Protein AF-A0A7S2SBY2-F1 (afdb_monomer_lite)

Radius of gyration: 30.49 Å; chains: 1; bounding box: 82×27×78 Å

InterPro domains:
  IPR004792 3-Dehydro-bile acid delta(4,6)-reductase-like [PTHR42887] (22-138)
  IPR036188 FAD/NAD(P)-binding domain superfamily [G3DSA:3.50.50.60] (35-141)
  IPR036188 FAD/NAD(P)-binding domain superfamily [SSF51905] (76-134)
  IPR057661 RsdA/BaiN/AoA(So)-like, Rossmann fold-like domain [PF03486] (48-131)

Organism: NCBI:txid49252

Structure (mmCIF, N/CA/C/O backbone):
data_AF-A0A7S2SBY2-F1
#
_entry.id   AF-A0A7S2SBY2-F1
#
loop_
_atom_site.group_PDB
_atom_site.id
_atom_site.type_symbol
_atom_site.label_atom_id
_atom_site.label_alt_id
_atom_site.label_comp_id
_atom_site.label_asym_id
_atom_site.label_entity_id
_atom_site.label_seq_id
_atom_site.pdbx_PDB_ins_code
_atom_site.Cartn_x
_atom_site.Cartn_y
_atom_site.Cartn_z
_atom_site.occupancy
_atom_site.B_iso_or_equiv
_atom_site.auth_seq_id
_atom_site.auth_comp_id
_atom_site.auth_asym_id
_atom_site.auth_atom_id
_atom_site.pdbx_PDB_model_num
ATOM 1 N N . THR A 1 1 ? 46.780 -0.719 -35.451 1.00 44.06 1 THR A N 1
ATOM 2 C CA . THR A 1 1 ? 46.093 0.197 -34.514 1.00 44.06 1 THR A CA 1
ATOM 3 C C . THR A 1 1 ? 44.929 -0.545 -33.887 1.00 44.06 1 THR A C 1
ATOM 5 O O . THR A 1 1 ? 44.020 -0.941 -34.603 1.00 44.06 1 THR A O 1
ATOM 8 N N . MET A 1 2 ? 44.976 -0.846 -32.584 1.00 45.16 2 MET A N 1
ATOM 9 C CA . MET A 1 2 ? 43.838 -1.502 -31.929 1.00 45.16 2 MET A CA 1
ATOM 10 C C . MET A 1 2 ? 42.684 -0.505 -31.819 1.00 45.16 2 MET A C 1
ATOM 12 O O . MET A 1 2 ? 42.814 0.530 -31.169 1.00 45.16 2 MET A O 1
ATOM 16 N N . SER A 1 3 ? 41.587 -0.797 -32.519 1.00 58.06 3 SER A N 1
ATOM 17 C CA . SER A 1 3 ? 40.333 -0.052 -32.414 1.00 58.06 3 SER A CA 1
ATOM 18 C C . SER A 1 3 ? 39.874 -0.063 -30.955 1.00 58.06 3 SER A C 1
ATOM 20 O O . SER A 1 3 ? 39.877 -1.115 -30.315 1.00 58.06 3 SER A O 1
ATOM 22 N N . SER A 1 4 ? 39.531 1.106 -30.412 1.00 56.66 4 SER A N 1
ATOM 23 C CA . SER A 1 4 ? 39.024 1.242 -29.045 1.00 56.66 4 SER A CA 1
ATOM 24 C C . SER A 1 4 ? 37.856 0.272 -28.810 1.00 56.66 4 SER A C 1
ATOM 26 O O . SER A 1 4 ? 37.020 0.112 -29.705 1.00 56.66 4 SER A O 1
ATOM 28 N N . PRO A 1 5 ? 37.755 -0.374 -27.634 1.00 65.81 5 PRO A N 1
ATOM 29 C CA . PRO A 1 5 ? 36.719 -1.371 -27.392 1.00 65.81 5 PRO A CA 1
ATOM 30 C C . PRO A 1 5 ? 35.332 -0.749 -27.575 1.00 65.81 5 PRO A C 1
ATOM 32 O O . PRO A 1 5 ? 34.986 0.255 -26.943 1.00 65.81 5 PRO A O 1
ATOM 35 N N . LYS A 1 6 ? 34.530 -1.333 -28.474 1.00 75.81 6 LYS A N 1
ATOM 36 C CA . LYS A 1 6 ? 33.182 -0.836 -28.753 1.00 75.81 6 LYS A CA 1
ATOM 37 C C . LYS A 1 6 ? 32.316 -0.984 -27.496 1.00 75.81 6 LYS A C 1
ATOM 39 O O . LYS A 1 6 ? 32.115 -2.086 -26.991 1.00 75.81 6 LYS A O 1
ATOM 44 N N . ARG A 1 7 ? 31.781 0.133 -26.992 1.00 88.06 7 ARG A N 1
ATOM 45 C CA . ARG A 1 7 ? 30.878 0.146 -25.828 1.00 88.06 7 ARG A CA 1
ATOM 46 C C . ARG A 1 7 ? 29.491 -0.339 -26.243 1.00 88.06 7 ARG A C 1
ATOM 48 O O . ARG A 1 7 ? 28.760 0.392 -26.913 1.00 88.06 7 ARG A O 1
ATOM 55 N N . VAL A 1 8 ? 29.150 -1.562 -25.851 1.00 92.38 8 VAL A N 1
ATOM 56 C CA . VAL A 1 8 ? 27.846 -2.182 -26.118 1.00 92.38 8 VAL A CA 1
ATOM 57 C C . VAL A 1 8 ? 26.771 -1.535 -25.243 1.00 92.38 8 VAL A C 1
ATOM 59 O O . VAL A 1 8 ? 26.957 -1.356 -24.038 1.00 92.38 8 VAL A O 1
ATOM 62 N N . VAL A 1 9 ? 25.636 -1.189 -25.850 1.00 92.44 9 VAL A N 1
ATOM 63 C CA . VAL A 1 9 ? 24.544 -0.463 -25.184 1.00 92.44 9 VAL A CA 1
ATOM 64 C C . VAL A 1 9 ? 23.983 -1.275 -24.017 1.00 92.44 9 VAL A C 1
ATOM 66 O O . VAL A 1 9 ? 23.776 -0.723 -22.945 1.00 92.44 9 VAL A O 1
ATOM 69 N N . SER A 1 10 ? 23.802 -2.591 -24.164 1.00 91.12 10 SER A N 1
ATOM 70 C CA . SER A 1 10 ? 23.190 -3.447 -23.132 1.00 91.12 10 SER A CA 1
ATOM 71 C C . SER A 1 10 ? 24.073 -3.729 -21.914 1.00 91.12 10 SER A C 1
ATOM 73 O O . SER A 1 10 ? 23.565 -4.226 -20.912 1.00 91.12 10 SER A O 1
ATOM 75 N N . THR A 1 11 ? 25.378 -3.448 -21.976 1.00 88.56 11 THR A N 1
ATOM 76 C CA . THR A 1 11 ? 26.320 -3.703 -20.869 1.00 88.56 11 THR A CA 1
ATOM 77 C C . THR A 1 11 ? 26.834 -2.425 -20.218 1.00 88.56 11 THR A C 1
ATOM 79 O O . THR A 1 11 ? 27.238 -2.461 -19.057 1.00 88.56 11 THR A O 1
ATOM 82 N N . VAL A 1 12 ? 26.795 -1.301 -20.939 1.00 88.62 12 VAL A N 1
ATOM 83 C CA . VAL A 1 12 ? 27.304 -0.011 -20.469 1.00 88.62 12 VAL A CA 1
ATOM 84 C C . VAL A 1 12 ? 26.158 0.993 -20.382 1.00 88.62 12 VAL A C 1
ATOM 86 O O . VAL A 1 12 ? 25.739 1.549 -21.397 1.00 88.62 12 VAL A O 1
ATOM 89 N N . SER A 1 13 ? 25.680 1.244 -19.162 1.00 89.75 13 SER A N 1
ATOM 90 C CA . SER A 1 13 ? 24.757 2.346 -18.874 1.00 89.75 13 SER A CA 1
ATOM 91 C C . SER A 1 13 ? 25.521 3.674 -18.796 1.00 89.75 13 SER A C 1
ATOM 93 O O . SER A 1 13 ? 26.563 3.721 -18.140 1.00 89.75 13 SER A O 1
ATOM 95 N N . PRO A 1 14 ? 25.024 4.763 -19.412 1.00 88.31 14 PRO A N 1
ATOM 96 C CA . PRO A 1 14 ? 25.597 6.096 -19.265 1.00 88.31 14 PRO A CA 1
ATOM 97 C C . PRO A 1 14 ? 25.157 6.774 -17.957 1.00 88.31 14 PRO A C 1
ATOM 99 O O . PRO A 1 14 ? 25.647 7.852 -17.641 1.00 88.31 14 PRO A O 1
ATOM 102 N N . LEU A 1 15 ? 24.223 6.171 -17.211 1.00 86.62 15 LEU A N 1
ATOM 103 C CA . LEU A 1 15 ? 23.720 6.688 -15.942 1.00 86.62 15 LEU A CA 1
ATOM 104 C C . LEU A 1 15 ? 24.579 6.136 -14.798 1.00 86.62 15 LEU A C 1
ATOM 106 O O . LEU A 1 15 ? 24.330 5.037 -14.290 1.00 86.62 15 LEU A O 1
ATOM 110 N N . THR A 1 16 ? 25.610 6.888 -14.422 1.00 80.69 16 THR A N 1
ATOM 111 C CA . THR A 1 16 ? 26.489 6.597 -13.280 1.00 80.69 16 THR A CA 1
ATOM 112 C C . THR A 1 16 ? 26.033 7.369 -12.045 1.00 80.69 16 THR A C 1
ATOM 114 O O . THR A 1 16 ? 25.712 8.551 -12.149 1.00 80.69 16 THR A O 1
ATOM 117 N N . LEU A 1 17 ? 25.993 6.699 -10.892 1.00 69.38 17 LEU A N 1
ATOM 118 C CA . LEU A 1 17 ? 25.513 7.262 -9.626 1.00 69.38 17 LEU A CA 1
ATOM 119 C C . LEU A 1 17 ? 26.625 8.005 -8.863 1.00 69.38 17 LEU A C 1
ATOM 121 O O . LEU A 1 17 ? 26.357 8.998 -8.193 1.00 69.38 17 LEU A O 1
ATOM 125 N N . SER A 1 18 ? 27.873 7.555 -9.004 1.00 72.12 18 SER A N 1
ATOM 126 C CA . SER A 1 18 ? 29.053 8.129 -8.349 1.00 72.12 18 SER A CA 1
ATOM 127 C C . SER A 1 18 ? 30.299 8.031 -9.240 1.00 72.12 18 SER A C 1
ATOM 129 O O . SER A 1 18 ? 30.329 7.317 -10.245 1.00 72.12 18 SER A O 1
ATOM 131 N N . SER A 1 19 ? 31.346 8.780 -8.880 1.00 72.81 19 SER A N 1
ATOM 132 C CA . SER A 1 19 ? 32.647 8.796 -9.570 1.00 72.81 19 SER A CA 1
ATOM 133 C C . SER A 1 19 ? 33.396 7.457 -9.518 1.00 72.81 19 SER A C 1
ATOM 135 O O . SER A 1 19 ? 34.352 7.268 -10.267 1.00 72.81 19 SER A O 1
ATOM 137 N N . ASP A 1 20 ? 32.947 6.523 -8.676 1.00 77.50 20 ASP A N 1
ATOM 138 C CA . ASP A 1 20 ? 33.465 5.154 -8.552 1.00 77.50 20 ASP A CA 1
ATOM 139 C C . ASP A 1 20 ? 33.031 4.213 -9.699 1.00 77.50 20 ASP A C 1
ATOM 141 O O . ASP A 1 20 ? 33.469 3.064 -9.761 1.00 77.50 20 ASP A O 1
ATOM 145 N N . GLY A 1 21 ? 32.187 4.690 -10.623 1.00 70.69 21 GLY A N 1
ATOM 146 C CA . GLY A 1 21 ? 31.704 3.912 -11.764 1.00 70.69 21 GLY A CA 1
ATOM 147 C C . GLY A 1 21 ? 30.501 3.014 -11.462 1.00 70.69 21 GLY A C 1
ATOM 148 O O . GLY A 1 21 ? 30.112 2.208 -12.315 1.00 70.69 21 GLY A O 1
ATOM 149 N N . SER A 1 22 ? 29.883 3.145 -10.286 1.00 78.06 22 SER A N 1
ATOM 150 C CA . SER A 1 22 ? 28.626 2.474 -9.971 1.00 78.06 22 SER A CA 1
ATOM 151 C C . SER A 1 22 ? 27.495 2.999 -10.863 1.00 78.06 22 SER A C 1
ATOM 153 O O . SER A 1 22 ? 27.356 4.195 -11.143 1.00 78.06 22 SER A O 1
ATOM 155 N N . THR A 1 23 ? 26.684 2.077 -11.377 1.00 83.31 23 THR A N 1
ATOM 156 C CA . THR A 1 23 ? 25.572 2.399 -12.274 1.00 83.31 23 THR A CA 1
ATOM 157 C C . THR A 1 23 ? 24.311 2.679 -11.469 1.00 83.31 23 THR A C 1
ATOM 159 O O . THR A 1 23 ? 23.964 1.892 -10.592 1.00 83.31 23 THR A O 1
ATOM 162 N N . ALA A 1 24 ? 23.565 3.720 -11.838 1.00 88.38 24 ALA A N 1
ATOM 163 C CA . ALA A 1 24 ? 22.297 4.067 -11.192 1.00 88.38 24 ALA A CA 1
ATOM 164 C C . ALA A 1 24 ? 21.206 2.993 -11.375 1.00 88.38 24 ALA A C 1
ATOM 166 O O . ALA A 1 24 ? 20.264 2.919 -10.593 1.00 88.38 24 ALA A O 1
ATOM 167 N N . ILE A 1 25 ? 21.330 2.152 -12.409 1.00 90.94 25 ILE A N 1
ATOM 168 C CA . ILE A 1 25 ? 20.365 1.101 -12.747 1.00 90.94 25 ILE A CA 1
ATOM 169 C C . ILE A 1 25 ? 21.041 -0.271 -12.623 1.00 90.94 25 ILE A C 1
ATOM 171 O O . ILE A 1 25 ? 22.116 -0.462 -13.201 1.00 90.94 25 ILE A O 1
ATOM 175 N N . PRO A 1 26 ? 20.420 -1.259 -11.945 1.00 91.56 26 PRO A N 1
ATOM 176 C CA . PRO A 1 26 ? 20.939 -2.622 -11.890 1.00 91.56 26 PRO A CA 1
ATOM 177 C C . PRO A 1 26 ? 21.177 -3.214 -13.286 1.00 91.56 26 PRO A C 1
ATOM 179 O O . PRO A 1 26 ? 20.306 -3.147 -14.155 1.00 91.56 26 PRO A O 1
ATOM 182 N N . LYS A 1 27 ? 22.328 -3.871 -13.494 1.00 90.56 27 LYS A N 1
ATOM 183 C CA . LYS A 1 27 ? 22.770 -4.378 -14.814 1.00 90.56 27 LYS A CA 1
ATOM 184 C C . LYS A 1 27 ? 21.716 -5.219 -15.546 1.00 90.56 27 LYS A C 1
ATOM 186 O O . LYS A 1 27 ? 21.553 -5.087 -16.755 1.00 90.56 27 LYS A O 1
ATOM 191 N N . ARG A 1 28 ? 20.985 -6.074 -14.818 1.00 93.06 28 ARG A N 1
ATOM 192 C CA . ARG A 1 28 ? 19.924 -6.929 -15.387 1.00 93.06 28 ARG A CA 1
ATOM 193 C C . ARG A 1 28 ? 18.730 -6.115 -15.885 1.00 93.06 28 ARG A C 1
ATOM 195 O O . ARG A 1 28 ? 18.237 -6.383 -16.976 1.00 93.06 28 ARG A O 1
ATOM 202 N N . LEU A 1 29 ? 18.299 -5.121 -15.107 1.00 92.88 29 LEU A N 1
ATOM 203 C CA . LEU A 1 29 ? 17.204 -4.229 -15.486 1.00 92.88 29 LEU A CA 1
ATOM 204 C C . LEU A 1 29 ? 17.606 -3.363 -16.683 1.00 92.88 29 LEU A C 1
ATOM 206 O O . LEU A 1 29 ? 16.853 -3.256 -17.644 1.00 92.88 29 LEU A O 1
ATOM 210 N N . TRP A 1 30 ? 18.827 -2.826 -16.668 1.00 93.69 30 TRP A N 1
ATOM 211 C CA . TRP A 1 30 ? 19.379 -2.070 -17.788 1.00 93.69 30 TRP A CA 1
ATOM 212 C C . TRP A 1 30 ? 19.350 -2.872 -19.097 1.00 93.69 30 TRP A C 1
ATOM 214 O O . TRP A 1 30 ? 18.789 -2.416 -20.092 1.00 93.69 30 TRP A O 1
ATOM 224 N N . ALA A 1 31 ? 19.888 -4.096 -19.088 1.00 92.94 31 ALA A N 1
ATOM 225 C CA . ALA A 1 31 ? 19.887 -4.958 -20.267 1.00 92.94 31 ALA A CA 1
ATOM 226 C C . ALA A 1 31 ? 18.463 -5.248 -20.775 1.00 92.94 31 ALA A C 1
ATOM 228 O O . ALA A 1 31 ? 18.237 -5.249 -21.986 1.00 92.94 31 ALA A O 1
ATOM 229 N N . ALA A 1 32 ? 17.499 -5.444 -19.868 1.00 92.94 32 ALA A N 1
ATOM 230 C CA . ALA A 1 32 ? 16.100 -5.641 -20.233 1.00 92.94 32 ALA A CA 1
ATOM 231 C C . ALA A 1 32 ? 15.505 -4.399 -20.920 1.00 92.94 32 ALA A C 1
ATOM 233 O O . ALA A 1 32 ? 14.922 -4.535 -21.994 1.00 92.94 32 ALA A O 1
ATOM 234 N N . LEU A 1 33 ? 15.699 -3.198 -20.365 1.00 94.12 33 LEU A N 1
ATOM 235 C CA . LEU A 1 33 ? 15.207 -1.941 -20.951 1.00 94.12 33 LEU A CA 1
ATOM 236 C C . LEU A 1 33 ? 15.835 -1.653 -22.325 1.00 94.12 33 LEU A C 1
ATOM 238 O O . LEU A 1 33 ? 15.152 -1.216 -23.253 1.00 94.12 33 LEU A O 1
ATOM 242 N N . VAL A 1 34 ? 17.128 -1.948 -22.494 1.00 94.44 34 VAL A N 1
ATOM 243 C CA . VAL A 1 34 ? 17.824 -1.813 -23.785 1.00 94.44 34 VAL A CA 1
ATOM 244 C C . VAL A 1 34 ? 17.206 -2.727 -24.845 1.00 94.44 34 VAL A C 1
ATOM 246 O O . VAL A 1 34 ? 16.916 -2.275 -25.950 1.00 94.44 34 VAL A O 1
ATOM 249 N N . ILE A 1 35 ? 16.938 -3.988 -24.507 1.00 92.88 35 ILE A N 1
ATOM 250 C CA . ILE A 1 35 ? 16.310 -4.928 -25.445 1.00 92.88 35 ILE A CA 1
ATOM 251 C C . ILE A 1 35 ? 14.882 -4.478 -25.790 1.00 92.88 35 ILE A C 1
ATOM 253 O O . ILE A 1 35 ? 14.528 -4.418 -26.966 1.00 92.88 35 ILE A O 1
ATOM 257 N N . HIS A 1 36 ? 14.081 -4.088 -24.792 1.00 91.69 36 HIS A N 1
ATOM 258 C CA . HIS A 1 36 ? 12.697 -3.660 -25.026 1.00 91.69 36 HIS A CA 1
ATOM 259 C C . HIS A 1 36 ? 12.590 -2.324 -25.785 1.00 91.69 36 HIS A C 1
ATOM 261 O O . HIS A 1 36 ? 11.590 -2.084 -26.454 1.00 91.69 36 HIS A O 1
ATOM 267 N N . SER A 1 37 ? 13.630 -1.480 -25.764 1.00 93.06 37 SER A N 1
ATOM 268 C CA . SER A 1 37 ? 13.694 -0.250 -26.578 1.00 93.06 37 SER A CA 1
ATOM 269 C C . SER A 1 37 ? 14.109 -0.491 -28.039 1.00 93.06 37 SER A C 1
ATOM 271 O O . SER A 1 37 ? 14.261 0.460 -28.812 1.00 93.06 37 SER A O 1
ATOM 273 N N . GLY A 1 38 ? 14.273 -1.756 -28.443 1.00 92.62 38 GLY A N 1
ATOM 274 C CA . GLY A 1 38 ? 14.563 -2.154 -29.820 1.00 92.62 38 GLY A CA 1
ATOM 275 C C . GLY A 1 38 ? 16.047 -2.103 -30.193 1.00 92.62 38 GLY A C 1
ATOM 276 O O . GLY A 1 38 ? 16.382 -2.049 -31.383 1.00 92.62 38 GLY A O 1
ATOM 277 N N . PHE A 1 39 ? 16.956 -2.079 -29.214 1.00 95.00 39 PHE A N 1
ATOM 278 C CA . PHE A 1 39 ? 18.373 -2.344 -29.463 1.00 95.00 39 PHE A CA 1
ATOM 279 C C . PHE A 1 39 ? 18.639 -3.850 -29.525 1.00 95.00 39 PHE A C 1
ATOM 281 O O . PHE A 1 39 ? 18.068 -4.641 -28.777 1.00 95.00 39 PHE A O 1
ATOM 288 N N . GLU A 1 40 ? 19.566 -4.242 -30.392 1.00 92.56 40 GLU A N 1
ATOM 289 C CA . GLU A 1 40 ? 20.099 -5.601 -30.403 1.00 92.56 40 GLU A CA 1
ATOM 290 C C . GLU A 1 40 ? 21.162 -5.753 -29.310 1.00 92.56 40 GLU A C 1
ATOM 292 O O . GLU A 1 40 ? 21.815 -4.781 -28.922 1.00 92.56 40 GLU A O 1
ATOM 297 N N . LYS A 1 41 ? 21.408 -6.985 -28.850 1.00 87.88 41 LYS A N 1
ATOM 298 C CA . LYS A 1 41 ? 22.429 -7.265 -27.820 1.00 87.88 41 LYS A CA 1
ATOM 299 C C . LYS A 1 41 ? 23.839 -6.813 -28.219 1.00 87.88 41 LYS A C 1
ATOM 301 O O . LYS A 1 41 ? 24.670 -6.578 -27.353 1.00 87.88 41 LYS A O 1
ATOM 306 N N . THR A 1 42 ? 24.110 -6.717 -29.515 1.00 91.38 42 THR A N 1
ATOM 307 C CA . THR A 1 42 ? 25.394 -6.309 -30.098 1.00 91.38 42 THR A CA 1
ATOM 308 C C . THR A 1 42 ? 25.448 -4.822 -30.443 1.00 91.38 42 THR A C 1
ATOM 310 O O . THR A 1 42 ? 26.498 -4.344 -30.862 1.00 91.38 42 THR A O 1
ATOM 313 N N . SER A 1 43 ? 24.347 -4.076 -30.274 1.00 93.06 43 SER A N 1
ATOM 314 C CA . SER A 1 43 ? 24.299 -2.647 -30.591 1.00 93.06 43 SER A CA 1
ATOM 315 C C . SER A 1 43 ? 25.314 -1.866 -29.757 1.00 93.06 43 SER A C 1
ATOM 317 O O . SER A 1 43 ? 25.440 -2.076 -28.549 1.00 93.06 43 SER A O 1
ATOM 319 N N . VAL A 1 44 ? 26.013 -0.925 -30.390 1.00 94.81 44 VAL A N 1
ATOM 320 C CA . VAL A 1 44 ? 27.067 -0.118 -29.760 1.00 94.81 44 VAL A CA 1
ATOM 321 C C . VAL A 1 44 ? 26.672 1.352 -29.716 1.00 94.81 44 VAL A C 1
ATOM 323 O O . VAL A 1 44 ? 26.005 1.857 -30.616 1.00 94.81 44 VAL A O 1
ATOM 326 N N . TRP A 1 45 ? 27.111 2.066 -28.680 1.00 93.69 45 TRP A N 1
ATOM 327 C CA . TRP A 1 45 ? 26.739 3.470 -28.471 1.00 93.69 45 TRP A CA 1
ATOM 328 C C . TRP A 1 45 ? 27.111 4.393 -29.633 1.00 93.69 45 TRP A C 1
ATOM 330 O O . TRP A 1 45 ? 26.364 5.318 -29.933 1.00 93.69 45 TRP A O 1
ATOM 340 N N . GLY A 1 46 ? 28.240 4.136 -30.301 1.00 91.31 46 GLY A N 1
ATOM 341 C CA . GLY A 1 46 ? 28.696 4.951 -31.432 1.00 91.31 46 GLY A CA 1
ATOM 342 C C . GLY A 1 46 ? 27.778 4.894 -32.658 1.00 91.31 46 GLY A C 1
ATOM 343 O O . GLY A 1 46 ? 27.810 5.801 -33.479 1.00 91.31 46 GLY A O 1
ATOM 344 N N . GLU A 1 47 ? 26.944 3.858 -32.762 1.00 91.44 47 GLU A N 1
ATOM 345 C CA . GLU A 1 47 ? 26.038 3.612 -33.893 1.00 91.44 47 GLU A CA 1
ATOM 346 C C . GLU A 1 47 ? 24.558 3.794 -33.475 1.00 91.44 47 GLU A C 1
ATOM 348 O O . GLU A 1 47 ? 23.632 3.577 -34.259 1.00 91.44 47 GLU A O 1
ATOM 353 N N . ALA A 1 48 ? 24.306 4.208 -32.226 1.00 92.88 48 ALA A N 1
ATOM 354 C CA . ALA A 1 48 ? 22.965 4.352 -31.676 1.00 92.88 48 ALA A CA 1
ATOM 355 C C . ALA A 1 48 ? 22.242 5.582 -32.251 1.00 92.88 48 ALA A C 1
ATOM 357 O O . ALA A 1 48 ? 22.668 6.726 -32.082 1.00 92.88 48 ALA A O 1
ATOM 358 N N . SER A 1 49 ? 21.090 5.367 -32.892 1.00 94.06 49 SER A N 1
ATOM 359 C CA . SER A 1 49 ? 20.296 6.472 -33.432 1.00 94.06 49 SER A CA 1
ATOM 360 C C . SER A 1 49 ? 19.636 7.296 -32.321 1.00 94.06 49 SER A C 1
ATOM 362 O O . SER A 1 49 ? 19.142 6.759 -31.327 1.00 94.06 49 SER A O 1
ATOM 364 N N . LYS A 1 50 ? 19.526 8.616 -32.529 1.00 94.94 50 LYS A N 1
ATOM 365 C CA . LYS A 1 50 ? 18.838 9.531 -31.594 1.00 94.94 50 LYS A CA 1
ATOM 366 C C . LYS A 1 50 ? 17.410 9.077 -31.270 1.00 94.94 50 LYS A C 1
ATOM 368 O O . LYS A 1 50 ? 16.945 9.264 -30.150 1.00 94.94 50 LYS A O 1
ATOM 373 N N . LYS A 1 51 ? 16.720 8.468 -32.245 1.00 95.38 51 LYS A N 1
ATOM 374 C CA . LYS A 1 51 ? 15.369 7.918 -32.070 1.00 95.38 51 LYS A CA 1
ATOM 375 C C . LYS A 1 51 ? 15.361 6.767 -31.060 1.00 95.38 51 LYS A C 1
ATOM 377 O O . LYS A 1 51 ? 14.579 6.823 -30.118 1.00 95.38 51 LYS A O 1
ATOM 382 N N . LYS A 1 52 ? 16.245 5.770 -31.212 1.00 94.31 52 LYS A N 1
ATOM 383 C CA . LYS A 1 52 ? 16.331 4.637 -30.272 1.00 94.31 52 LYS A CA 1
ATOM 384 C C . LYS A 1 52 ? 16.764 5.086 -28.874 1.00 94.31 52 LYS A C 1
ATOM 386 O O . LYS A 1 52 ? 16.189 4.640 -27.890 1.00 94.31 52 LYS A O 1
ATOM 391 N N . VAL A 1 53 ? 17.704 6.030 -28.780 1.00 94.88 53 VAL A N 1
ATOM 392 C CA . VAL A 1 53 ? 18.121 6.605 -27.488 1.00 94.88 53 VAL A CA 1
ATOM 393 C C . VAL A 1 53 ? 16.962 7.329 -26.790 1.00 94.88 53 VAL A C 1
ATOM 395 O O . VAL A 1 53 ? 16.784 7.158 -25.588 1.00 94.88 53 VAL A O 1
ATOM 398 N N . ARG A 1 54 ? 16.128 8.080 -27.527 1.00 95.25 54 ARG A N 1
ATOM 399 C CA . ARG A 1 54 ? 14.910 8.694 -26.965 1.00 95.25 54 ARG A CA 1
ATOM 400 C C . ARG A 1 54 ? 13.921 7.658 -26.438 1.00 95.25 54 ARG A C 1
ATOM 402 O O . ARG A 1 54 ? 13.388 7.853 -25.354 1.00 95.25 54 ARG A O 1
ATOM 409 N N . ILE A 1 55 ? 13.703 6.567 -27.174 1.00 94.94 55 ILE A N 1
ATOM 410 C CA . ILE A 1 55 ? 12.825 5.474 -26.730 1.00 94.94 55 ILE A CA 1
ATOM 411 C C . ILE A 1 55 ? 13.375 4.852 -25.443 1.00 94.94 55 ILE A C 1
ATOM 413 O O . ILE A 1 55 ? 12.645 4.750 -24.465 1.00 94.94 55 ILE A O 1
ATOM 417 N N . LEU A 1 56 ? 14.668 4.516 -25.401 1.00 95.31 56 LEU A N 1
ATOM 418 C CA . LEU A 1 56 ? 15.312 3.981 -24.198 1.00 95.31 56 LEU A CA 1
ATOM 419 C C . LEU A 1 56 ? 15.189 4.939 -23.005 1.00 95.31 56 LEU A C 1
ATOM 421 O O . LEU A 1 56 ? 14.833 4.509 -21.913 1.00 95.31 56 LEU A O 1
ATOM 425 N N . SER A 1 57 ? 15.413 6.240 -23.213 1.00 94.56 57 SER A N 1
ATOM 426 C CA . SER A 1 57 ? 15.222 7.257 -22.172 1.00 94.56 57 SER A CA 1
ATOM 427 C C . SER A 1 57 ? 13.784 7.289 -21.654 1.00 94.56 57 SER A C 1
ATOM 429 O O . SER A 1 57 ? 13.577 7.387 -20.447 1.00 94.56 57 SER A O 1
ATOM 431 N N . GLN A 1 58 ? 12.798 7.191 -22.549 1.00 94.81 58 GLN A N 1
ATOM 432 C CA . GLN A 1 58 ? 11.389 7.154 -22.169 1.00 94.81 58 GLN A CA 1
ATOM 433 C C . GLN A 1 58 ? 11.067 5.897 -21.362 1.00 94.81 58 GLN A C 1
ATOM 435 O O . GLN A 1 58 ? 10.362 5.985 -20.367 1.00 9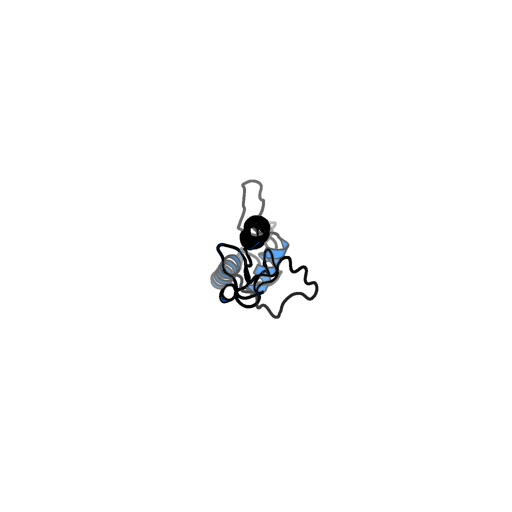4.81 58 GLN A O 1
ATOM 440 N N . MET A 1 59 ? 11.614 4.745 -21.750 1.00 92.69 59 MET A N 1
ATOM 441 C CA . MET A 1 59 ? 11.415 3.494 -21.020 1.00 92.69 59 MET A CA 1
ATOM 442 C C . MET A 1 59 ? 12.062 3.514 -19.639 1.00 92.69 59 MET A C 1
ATOM 444 O O . MET A 1 59 ? 11.499 2.957 -18.713 1.00 92.69 59 MET A O 1
ATOM 448 N N . ILE A 1 60 ? 13.214 4.167 -19.471 1.00 93.56 60 ILE A N 1
ATOM 449 C CA . ILE A 1 60 ? 13.845 4.311 -18.150 1.00 93.56 60 ILE A CA 1
ATOM 450 C C . ILE A 1 60 ? 12.958 5.133 -17.204 1.00 93.56 60 ILE A C 1
ATOM 452 O O . ILE A 1 60 ? 12.855 4.801 -16.028 1.00 93.56 60 ILE A O 1
ATOM 456 N N . ALA A 1 61 ? 12.326 6.196 -17.709 1.00 92.94 61 ALA A N 1
ATOM 457 C CA . ALA A 1 61 ? 11.509 7.099 -16.897 1.00 92.94 61 ALA A CA 1
ATOM 458 C C . ALA A 1 61 ? 10.038 6.663 -16.763 1.00 92.94 61 ALA A C 1
ATOM 460 O O . ALA A 1 61 ? 9.368 7.052 -15.813 1.00 92.94 61 ALA A O 1
ATOM 461 N N . ASN A 1 62 ? 9.524 5.897 -17.725 1.00 93.12 62 ASN A N 1
ATOM 462 C CA . ASN A 1 62 ? 8.118 5.515 -17.830 1.00 93.12 62 ASN A CA 1
ATOM 463 C C . ASN A 1 62 ? 7.996 4.102 -18.424 1.00 93.12 62 ASN A C 1
ATOM 465 O O . ASN A 1 62 ? 7.519 3.912 -19.547 1.00 93.12 62 ASN A O 1
ATOM 469 N N . PHE A 1 63 ? 8.505 3.110 -17.692 1.00 90.88 63 PHE A N 1
ATOM 470 C CA . PHE A 1 63 ? 8.380 1.709 -18.078 1.00 90.88 63 PHE A CA 1
ATOM 471 C C . PHE A 1 63 ? 6.966 1.210 -17.774 1.00 90.88 63 PHE A C 1
ATOM 473 O O . PHE A 1 63 ? 6.612 0.996 -16.616 1.00 90.88 63 PHE A O 1
ATOM 480 N N . VAL A 1 64 ? 6.161 1.028 -18.818 1.00 87.69 64 VAL A N 1
ATOM 481 C CA . VAL A 1 64 ? 4.805 0.487 -18.695 1.00 87.69 64 VAL A CA 1
ATOM 482 C C . VAL A 1 64 ? 4.871 -1.039 -18.692 1.00 87.69 64 VAL A C 1
ATOM 484 O O . VAL A 1 64 ? 5.516 -1.634 -19.555 1.00 87.69 64 VAL A O 1
ATOM 487 N N . VAL A 1 65 ? 4.202 -1.662 -17.722 1.00 88.44 65 VAL A N 1
ATOM 488 C CA . VAL A 1 65 ? 4.080 -3.118 -17.597 1.00 88.44 65 VAL A CA 1
ATOM 489 C C . VAL A 1 65 ? 2.604 -3.483 -17.598 1.00 88.44 65 VAL A C 1
ATOM 491 O O . VAL A 1 65 ? 1.847 -2.995 -16.759 1.00 88.44 65 VAL A O 1
ATOM 494 N N . ASP A 1 66 ? 2.211 -4.361 -18.515 1.00 89.44 66 ASP A N 1
ATOM 495 C CA . ASP A 1 66 ? 0.846 -4.872 -18.571 1.00 89.44 66 ASP A CA 1
ATOM 496 C C . ASP A 1 66 ? 0.626 -5.895 -17.454 1.00 89.44 66 ASP A C 1
ATOM 498 O O . ASP A 1 66 ? 1.255 -6.955 -17.405 1.00 89.44 66 ASP A O 1
ATOM 502 N N . MET A 1 67 ? -0.278 -5.571 -16.534 1.00 88.81 67 MET A N 1
ATOM 503 C CA . MET A 1 67 ? -0.619 -6.438 -15.411 1.00 88.81 67 MET A CA 1
ATOM 504 C C . MET A 1 67 ? -1.709 -7.428 -15.831 1.00 88.81 67 MET A C 1
ATOM 506 O O . MET A 1 67 ? -2.864 -7.050 -16.005 1.00 88.81 67 MET A O 1
ATOM 510 N N . THR A 1 68 ? -1.358 -8.709 -15.969 1.00 88.06 68 THR A N 1
ATOM 511 C CA . THR A 1 68 ? -2.289 -9.770 -16.404 1.00 88.06 68 THR A CA 1
ATOM 512 C C . THR A 1 68 ? -3.051 -10.442 -15.257 1.00 88.06 68 THR A C 1
ATOM 514 O O . THR A 1 68 ? -3.911 -11.284 -15.502 1.00 88.06 68 THR A O 1
ATOM 517 N N . GLY A 1 69 ? -2.744 -10.109 -14.001 1.00 83.56 69 GLY A N 1
ATOM 518 C CA . GLY A 1 69 ? -3.406 -10.687 -12.834 1.00 83.56 69 GLY A CA 1
ATOM 519 C C . GLY A 1 69 ? -2.683 -10.403 -11.519 1.00 83.56 69 GLY A C 1
ATOM 520 O O . GLY A 1 69 ? -1.681 -9.689 -11.479 1.00 83.56 69 GLY A O 1
ATOM 521 N N . LYS A 1 70 ? -3.209 -10.979 -10.434 1.00 79.12 70 LYS A N 1
ATOM 522 C CA . LYS A 1 70 ? -2.592 -10.981 -9.098 1.00 79.12 70 LYS A CA 1
ATOM 523 C C . LYS A 1 70 ? -1.877 -12.321 -8.870 1.00 79.12 70 LYS A C 1
ATOM 525 O O . LYS A 1 70 ? -2.296 -13.338 -9.420 1.00 79.12 70 LYS A O 1
ATOM 530 N N . GLY A 1 71 ? -0.797 -12.325 -8.088 1.00 73.88 71 GLY A N 1
ATOM 531 C CA . GLY A 1 71 ? -0.038 -13.543 -7.781 1.00 73.88 71 GLY A CA 1
ATOM 532 C C . GLY A 1 71 ? -0.873 -14.595 -7.037 1.00 73.88 71 GLY A C 1
ATOM 533 O O . GLY A 1 71 ? -1.754 -14.254 -6.254 1.00 73.88 71 GLY A O 1
ATOM 534 N N . THR A 1 72 ? -0.589 -15.878 -7.282 1.00 60.81 72 THR A N 1
ATOM 535 C CA . THR A 1 72 ? -1.302 -17.026 -6.684 1.00 60.81 72 THR A CA 1
ATOM 536 C C . THR A 1 72 ? -0.964 -17.228 -5.203 1.00 60.81 72 THR A C 1
ATOM 538 O O . THR A 1 72 ? -1.783 -17.733 -4.441 1.00 60.81 72 THR A O 1
ATOM 541 N N . PHE A 1 73 ? 0.233 -16.806 -4.786 1.00 59.25 73 PHE A N 1
ATOM 542 C CA . PHE A 1 73 ? 0.696 -16.853 -3.400 1.00 59.25 73 PHE A CA 1
ATOM 543 C C . PHE A 1 73 ? 0.286 -15.555 -2.693 1.00 59.25 73 PHE A C 1
ATOM 545 O O . PHE A 1 73 ? 1.049 -14.595 -2.615 1.00 59.25 73 PHE A O 1
ATOM 552 N N . LYS A 1 74 ? -0.983 -15.509 -2.276 1.00 58.59 74 LYS A N 1
ATOM 553 C CA . LYS A 1 74 ? -1.578 -14.418 -1.499 1.00 58.59 74 LYS A CA 1
ATOM 554 C C . LYS A 1 74 ? -1.019 -14.414 -0.074 1.00 58.59 74 LYS A C 1
ATOM 556 O O . LYS A 1 74 ? -1.595 -15.027 0.818 1.00 58.59 74 LYS A O 1
ATOM 561 N N . GLU A 1 75 ? 0.058 -13.683 0.160 1.00 64.44 75 GLU A N 1
ATOM 562 C CA . GLU A 1 75 ? 0.291 -13.096 1.482 1.00 64.44 75 GLU A CA 1
ATOM 563 C C . GLU A 1 75 ? -0.454 -11.754 1.514 1.00 64.44 75 GLU A C 1
ATOM 565 O O . GLU A 1 75 ? 0.128 -10.683 1.358 1.00 64.44 75 GLU A O 1
ATOM 570 N N . GLU A 1 76 ? -1.788 -11.810 1.575 1.00 68.69 76 GLU A N 1
ATOM 571 C CA . GLU A 1 76 ? -2.594 -10.610 1.810 1.00 68.69 76 GLU A CA 1
ATOM 572 C C . GLU A 1 76 ? -2.419 -10.222 3.282 1.00 68.69 76 GLU A C 1
ATOM 574 O O . GLU A 1 76 ? -2.791 -10.971 4.178 1.00 68.69 76 GLU A O 1
ATOM 579 N N . PHE A 1 77 ? -1.783 -9.075 3.525 1.00 69.31 77 PHE A N 1
ATOM 580 C CA . PHE A 1 77 ? -1.463 -8.607 4.878 1.00 69.31 77 PHE A CA 1
ATOM 581 C C . PHE A 1 77 ? -2.652 -7.956 5.595 1.00 69.31 77 PHE A C 1
ATOM 583 O O . PHE A 1 77 ? -2.602 -7.790 6.809 1.00 69.31 77 PHE A O 1
ATOM 590 N N . VAL A 1 78 ? -3.657 -7.517 4.833 1.00 76.50 78 VAL A N 1
ATOM 591 C CA . VAL A 1 78 ? -4.840 -6.784 5.297 1.00 76.50 78 VAL A CA 1
ATOM 592 C C . VAL A 1 78 ? -5.993 -7.096 4.350 1.00 76.50 78 VAL A C 1
ATOM 594 O O . VAL A 1 78 ? -5.790 -7.215 3.135 1.00 76.50 78 VAL A O 1
ATOM 597 N N . THR A 1 79 ? -7.196 -7.178 4.898 1.00 83.62 79 THR A N 1
ATOM 598 C CA . THR A 1 79 ? -8.439 -7.297 4.137 1.00 83.62 79 THR A CA 1
ATOM 599 C C . THR A 1 79 ? -9.031 -5.913 3.869 1.00 83.62 79 THR A C 1
ATOM 601 O O . THR A 1 79 ? -9.275 -5.157 4.800 1.00 83.62 79 THR A O 1
ATOM 604 N N . ALA A 1 80 ? -9.278 -5.580 2.599 1.00 85.62 80 ALA A N 1
ATOM 605 C CA . ALA A 1 80 ? -10.083 -4.412 2.239 1.00 85.62 80 ALA A CA 1
ATOM 606 C C . ALA A 1 80 ? -11.570 -4.789 2.259 1.00 85.62 80 ALA A C 1
ATOM 608 O O . ALA A 1 80 ? -11.954 -5.810 1.674 1.00 85.62 80 ALA A O 1
ATOM 609 N N . GLY A 1 81 ? -12.401 -3.962 2.890 1.00 90.88 81 GLY A N 1
ATOM 610 C CA . GLY A 1 81 ? -13.799 -4.285 3.169 1.00 90.88 81 GLY A CA 1
ATOM 611 C C . GLY A 1 81 ? -14.036 -4.708 4.620 1.00 90.88 81 GLY A C 1
ATOM 612 O O . GLY A 1 81 ? -13.116 -4.792 5.426 1.00 90.88 81 GLY A O 1
ATOM 613 N N . GLY A 1 82 ? -15.290 -5.015 4.951 1.00 95.25 82 GLY A N 1
ATOM 614 C CA . GLY A 1 82 ? -15.687 -5.467 6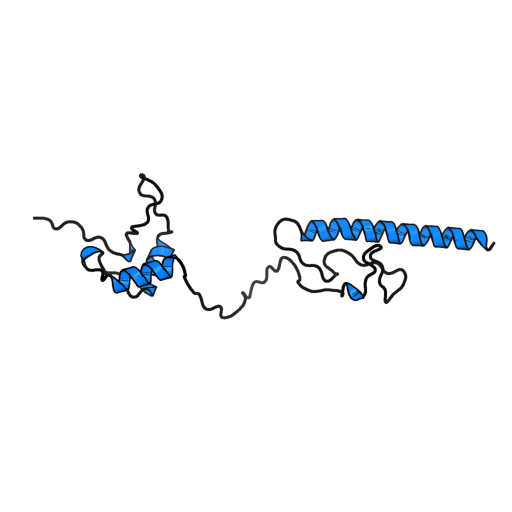.282 1.00 95.25 82 GLY A CA 1
ATOM 615 C C . GLY A 1 82 ? -17.127 -5.080 6.599 1.00 95.25 82 GLY A C 1
ATOM 616 O O . GLY A 1 82 ? -17.933 -4.825 5.701 1.00 95.25 82 GLY A O 1
ATOM 617 N N . ILE A 1 83 ? -17.460 -5.027 7.887 1.00 97.00 83 ILE A N 1
ATOM 618 C CA . ILE A 1 83 ? -18.767 -4.541 8.345 1.00 97.00 83 ILE A CA 1
ATOM 619 C C . ILE A 1 83 ? -18.870 -3.036 8.092 1.00 97.00 83 ILE A C 1
ATOM 621 O O . ILE A 1 83 ? -18.001 -2.266 8.509 1.00 97.00 83 ILE A O 1
ATOM 625 N N . SER A 1 84 ? -19.957 -2.609 7.443 1.00 97.44 84 SER A N 1
ATOM 626 C CA . SER A 1 84 ? -20.142 -1.212 7.053 1.00 97.44 84 SER A CA 1
ATOM 627 C C . SER A 1 84 ? -20.121 -0.276 8.260 1.00 97.44 84 SER A C 1
ATOM 629 O O . SER A 1 84 ? -20.908 -0.419 9.196 1.00 97.44 84 SER A O 1
ATOM 631 N N . LEU A 1 85 ? -19.320 0.789 8.181 1.00 96.62 85 LEU A N 1
ATOM 632 C CA . LEU A 1 85 ? -19.278 1.836 9.213 1.00 96.62 85 LEU A CA 1
ATOM 633 C C . LEU A 1 85 ? -20.625 2.551 9.406 1.00 96.62 85 LEU A C 1
ATOM 635 O O . LEU A 1 85 ? -20.877 3.165 10.443 1.00 96.62 85 LEU A O 1
ATOM 639 N N . LYS A 1 86 ? -21.538 2.452 8.430 1.00 97.62 86 LYS A N 1
ATOM 640 C CA . LYS A 1 86 ? -22.908 2.965 8.564 1.00 97.62 86 LYS A CA 1
ATOM 641 C C . LYS A 1 86 ? -23.707 2.208 9.620 1.00 97.62 86 LYS A C 1
ATOM 643 O O . LYS A 1 86 ? -24.577 2.820 10.237 1.00 97.62 86 LYS A O 1
ATOM 648 N N . GLU A 1 87 ? -23.380 0.946 9.868 1.00 98.00 87 GLU A N 1
ATOM 649 C CA . GLU A 1 87 ? -24.034 0.065 10.839 1.00 98.00 87 GLU A CA 1
ATOM 650 C C . GLU A 1 87 ? -23.392 0.142 12.230 1.00 98.00 87 GLU A C 1
ATOM 652 O O . GLU A 1 87 ? -23.831 -0.547 13.143 1.00 98.00 87 GLU A O 1
ATOM 657 N N . ILE A 1 88 ? -22.393 1.011 12.418 1.00 98.31 88 ILE A N 1
ATOM 658 C CA . ILE A 1 88 ? -21.648 1.151 13.672 1.00 98.31 88 ILE A CA 1
ATOM 659 C C . ILE A 1 88 ? -21.812 2.571 14.222 1.00 98.31 88 ILE A C 1
ATOM 661 O O . ILE A 1 88 ? -21.785 3.573 13.494 1.00 98.31 88 ILE A O 1
ATOM 665 N N . VAL A 1 89 ? -22.020 2.686 15.531 1.00 98.12 89 VAL A N 1
ATOM 666 C CA . VAL A 1 89 ? -21.940 3.960 16.250 1.00 98.12 89 VAL A CA 1
ATOM 667 C C . VAL A 1 89 ? -20.469 4.241 16.548 1.00 98.12 89 VAL A C 1
ATOM 669 O O . VAL A 1 89 ? -19.942 3.797 17.555 1.00 98.12 89 VAL A O 1
ATOM 672 N N . MET A 1 90 ? -19.789 5.011 15.694 1.00 96.25 90 MET A N 1
ATOM 673 C CA . MET A 1 90 ? -18.326 5.216 15.769 1.00 96.25 90 MET A CA 1
ATOM 674 C C . MET A 1 90 ? -17.797 5.734 17.121 1.00 96.25 90 MET A C 1
ATOM 676 O O . MET A 1 90 ? -16.622 5.570 17.422 1.00 96.25 90 MET A O 1
ATOM 680 N N . LYS A 1 91 ? -18.643 6.376 17.939 1.00 97.62 91 LYS A N 1
ATOM 681 C CA . LYS A 1 91 ? -18.255 6.855 19.277 1.00 97.62 91 LYS A CA 1
ATOM 682 C C . LYS A 1 91 ? -18.148 5.743 20.319 1.00 97.62 91 LYS A C 1
ATOM 684 O O . LYS A 1 91 ? -17.398 5.910 21.269 1.00 97.62 91 LYS A O 1
ATOM 689 N N . THR A 1 92 ? -18.920 4.670 20.165 1.00 98.06 92 THR A N 1
ATOM 690 C CA . THR A 1 92 ? -18.990 3.558 21.128 1.00 98.06 92 THR A CA 1
ATOM 691 C C . THR A 1 92 ? -18.546 2.232 20.528 1.00 98.06 92 THR A C 1
ATOM 693 O O . THR A 1 92 ? -18.295 1.281 21.255 1.00 98.06 92 THR A O 1
ATOM 696 N N . MET A 1 93 ? -18.448 2.170 19.200 1.00 98.56 93 MET A N 1
ATOM 697 C CA . MET A 1 93 ? -18.260 0.961 18.404 1.00 98.56 93 MET A CA 1
ATOM 698 C C . MET A 1 93 ? -19.395 -0.069 18.532 1.00 98.56 93 MET A C 1
ATOM 700 O O . MET A 1 93 ? -19.232 -1.220 18.131 1.00 98.56 93 MET A O 1
ATOM 704 N N . GLU A 1 94 ? -20.556 0.335 19.054 1.00 98.38 94 GLU A N 1
ATOM 705 C CA . GLU A 1 94 ? -21.741 -0.522 19.134 1.00 98.38 94 GLU A CA 1
ATOM 706 C C . GLU A 1 94 ? -22.404 -0.676 17.757 1.00 98.38 94 GLU A C 1
ATOM 708 O O . GLU A 1 94 ? -22.473 0.271 16.963 1.00 98.38 94 GLU A O 1
ATOM 713 N N . SER A 1 95 ? -22.920 -1.869 17.480 1.00 98.31 95 SER A N 1
ATOM 714 C CA . SER A 1 95 ? -23.756 -2.141 16.320 1.00 98.31 95 SER A CA 1
ATOM 715 C C . SER A 1 95 ? -25.092 -1.407 16.440 1.00 98.31 95 SER A C 1
ATOM 717 O O . SER A 1 95 ? -25.790 -1.476 17.447 1.00 98.31 95 SER A O 1
ATOM 719 N N . LYS A 1 96 ? -25.493 -0.738 15.360 1.00 98.19 96 LYS A N 1
ATOM 720 C CA . LYS A 1 96 ? -26.830 -0.145 15.209 1.00 98.19 96 LYS A CA 1
ATOM 721 C C . LYS A 1 96 ? -27.904 -1.188 14.905 1.00 98.19 96 LYS A C 1
ATOM 723 O O . LYS A 1 96 ? -29.085 -0.863 14.948 1.00 98.19 96 LYS A O 1
ATOM 728 N N . VAL A 1 97 ? -27.497 -2.404 14.540 1.00 97.81 97 VAL A N 1
ATOM 729 C CA . VAL A 1 97 ? -28.395 -3.498 14.143 1.00 97.81 97 VAL A CA 1
ATOM 730 C C . VAL A 1 97 ? -28.663 -4.435 15.318 1.00 97.81 97 VAL A C 1
ATOM 732 O O . VAL A 1 97 ? -29.777 -4.926 15.474 1.00 97.81 97 VAL A O 1
ATOM 735 N N . CYS A 1 98 ? -27.653 -4.676 16.154 1.00 97.19 98 CYS A N 1
ATOM 736 C CA . CYS A 1 98 ? -27.746 -5.556 17.311 1.00 97.19 98 CYS A CA 1
ATOM 737 C C . CYS A 1 98 ? -27.254 -4.818 18.558 1.00 97.19 98 CYS A C 1
ATOM 739 O O . CYS A 1 98 ? -26.058 -4.584 18.713 1.00 97.19 98 CYS A O 1
ATOM 741 N N . SER A 1 99 ? -28.179 -4.447 19.443 1.00 94.38 99 SER A N 1
ATOM 742 C CA . SER A 1 99 ? -27.834 -3.800 20.711 1.00 94.38 99 SER A CA 1
ATOM 743 C C . SER A 1 99 ? -26.909 -4.682 21.549 1.00 94.38 99 SER A C 1
ATOM 745 O O . SER A 1 99 ? -27.050 -5.906 21.560 1.00 94.38 99 SER A O 1
ATOM 747 N N . SER A 1 100 ? -25.986 -4.050 22.274 1.00 95.31 100 SER A N 1
ATOM 748 C CA . SER A 1 100 ? -24.973 -4.711 23.108 1.00 95.31 100 SER A CA 1
ATOM 749 C C . SER A 1 100 ? -23.917 -5.525 22.344 1.00 95.31 100 SER A C 1
ATOM 751 O O . SER A 1 100 ? -23.084 -6.175 22.978 1.00 95.31 100 SER A O 1
ATOM 753 N N . LEU A 1 101 ? -23.905 -5.484 21.007 1.00 97.88 101 LEU A N 1
ATOM 754 C CA . LEU A 1 101 ? -22.829 -6.033 20.180 1.00 97.88 101 LEU A CA 1
ATOM 755 C C . LEU A 1 101 ? -21.850 -4.921 19.796 1.00 97.88 101 LEU A C 1
ATOM 757 O O . LEU A 1 101 ? -22.258 -3.911 19.231 1.00 97.88 101 LEU A O 1
ATOM 761 N N . TYR A 1 102 ? -20.554 -5.132 20.025 1.00 98.44 102 TYR A N 1
ATOM 762 C CA . TYR A 1 102 ? -19.498 -4.167 19.709 1.00 98.44 102 TYR A CA 1
ATOM 763 C C . TYR A 1 102 ? -18.500 -4.759 18.714 1.00 98.44 102 TYR A C 1
ATOM 765 O O . TYR A 1 102 ? -18.158 -5.939 18.796 1.00 98.44 102 TYR A O 1
ATOM 773 N N . LEU A 1 103 ? -18.036 -3.941 17.769 1.00 98.38 103 LEU A N 1
ATOM 774 C CA . LEU A 1 103 ? -17.203 -4.369 16.641 1.00 98.38 103 LEU A CA 1
ATOM 775 C C . LEU A 1 103 ? -15.948 -3.497 16.555 1.00 98.38 103 LEU A C 1
ATOM 777 O O . LEU A 1 103 ? -16.041 -2.278 16.612 1.00 98.38 103 LEU A O 1
ATOM 781 N N . CYS A 1 104 ? -14.768 -4.096 16.409 1.00 98.12 104 CYS A N 1
ATOM 782 C CA . CYS A 1 104 ? -13.501 -3.363 16.356 1.00 98.12 104 CYS A CA 1
ATOM 783 C C . CYS A 1 104 ? -12.428 -4.132 15.574 1.00 98.12 104 CYS A C 1
ATOM 785 O O . CYS A 1 104 ? -12.576 -5.324 15.308 1.00 98.12 104 CYS A O 1
ATOM 787 N N . GLY A 1 105 ? -11.334 -3.454 15.226 1.00 96.69 105 GLY A N 1
ATOM 788 C CA . GLY A 1 105 ? -10.227 -4.043 14.471 1.00 96.69 105 GLY A CA 1
ATOM 789 C C . GLY A 1 105 ? -10.572 -4.351 13.018 1.00 96.69 105 GLY A C 1
ATOM 790 O O . GLY A 1 105 ? -11.422 -3.696 12.435 1.00 96.69 105 GLY A O 1
ATOM 791 N N . GLU A 1 106 ? -9.901 -5.335 12.424 1.00 95.94 106 GLU A N 1
ATOM 792 C CA . GLU A 1 106 ? -9.968 -5.620 10.977 1.00 95.94 106 GLU A CA 1
ATOM 793 C C . GLU A 1 106 ? -11.339 -6.137 10.493 1.00 95.94 106 GLU A C 1
ATOM 795 O O . GLU A 1 106 ? -11.585 -6.232 9.300 1.00 95.94 106 GLU A O 1
ATOM 800 N N . VAL A 1 107 ? -12.266 -6.469 11.399 1.00 96.25 107 VAL A N 1
ATOM 801 C CA . VAL A 1 107 ? -13.609 -6.937 11.007 1.00 96.25 107 VAL A CA 1
ATOM 802 C C . VAL A 1 107 ? -14.494 -5.815 10.447 1.00 96.25 107 VAL A C 1
ATOM 804 O O . VAL A 1 107 ? -15.456 -6.082 9.723 1.00 96.25 107 VAL A O 1
ATOM 807 N N . ILE A 1 108 ? -14.215 -4.560 10.810 1.00 96.75 108 ILE A N 1
ATOM 808 C CA . ILE A 1 108 ? -14.956 -3.395 10.314 1.00 96.75 108 ILE A CA 1
ATOM 809 C C . ILE A 1 108 ? -14.336 -2.919 9.001 1.00 96.75 108 ILE A C 1
ATOM 811 O O . ILE A 1 108 ? -13.158 -3.146 8.758 1.00 96.75 108 ILE A O 1
ATOM 815 N N . ASP A 1 109 ? -15.124 -2.228 8.181 1.00 96.62 109 ASP A N 1
ATOM 816 C CA . ASP A 1 109 ? -14.722 -1.713 6.867 1.00 96.62 109 ASP A CA 1
ATOM 817 C C . ASP A 1 109 ? -13.732 -0.531 6.977 1.00 96.62 109 ASP A C 1
ATOM 819 O O . ASP A 1 109 ? -14.080 0.629 6.742 1.00 96.62 109 ASP A O 1
ATOM 823 N N . VAL A 1 110 ? -12.514 -0.830 7.445 1.00 93.12 110 VAL A N 1
ATOM 824 C CA . VAL A 1 110 ? -11.372 0.081 7.590 1.00 93.12 110 VAL A CA 1
ATOM 825 C C . VAL A 1 110 ? -10.085 -0.668 7.258 1.00 93.12 110 VAL A C 1
ATOM 827 O O . VAL A 1 110 ? -9.588 -1.459 8.060 1.00 93.12 110 VAL A O 1
ATOM 830 N N . ASP A 1 111 ? -9.486 -0.318 6.127 1.00 91.19 111 ASP A N 1
ATOM 831 C CA . ASP A 1 111 ? -8.144 -0.732 5.735 1.00 91.19 111 ASP A CA 1
ATOM 832 C C . ASP A 1 111 ? -7.217 0.484 5.575 1.00 91.19 111 ASP A C 1
ATOM 834 O O . ASP A 1 111 ? -7.549 1.504 4.969 1.00 91.19 111 ASP A O 1
ATOM 838 N N . GLY A 1 112 ? -6.037 0.401 6.186 1.00 87.56 112 GLY A N 1
ATOM 839 C CA . GLY A 1 112 ? -5.002 1.429 6.124 1.00 87.56 112 GLY A CA 1
ATOM 840 C C . GLY A 1 112 ? -3.841 1.039 5.213 1.00 87.56 112 GLY A C 1
ATOM 841 O O . GLY A 1 112 ? -3.552 -0.143 5.011 1.00 87.56 112 GLY A O 1
ATOM 842 N N . ILE A 1 113 ? -3.095 2.040 4.738 1.00 89.12 113 ILE A N 1
ATOM 843 C CA . ILE A 1 113 ? -1.804 1.810 4.074 1.00 89.12 113 ILE A CA 1
ATOM 844 C C . ILE A 1 113 ? -0.803 1.126 5.024 1.00 89.12 113 ILE A C 1
ATOM 846 O O . ILE A 1 113 ? -0.957 1.119 6.249 1.00 89.12 113 ILE A O 1
ATOM 850 N N . THR A 1 114 ? 0.274 0.566 4.472 1.00 87.44 114 THR A N 1
ATOM 851 C CA . THR A 1 114 ? 1.375 0.019 5.277 1.00 87.44 114 THR A CA 1
ATOM 852 C C . THR A 1 114 ? 2.027 1.102 6.142 1.00 87.44 114 THR A C 1
ATOM 854 O O . THR A 1 114 ? 2.109 2.257 5.729 1.00 87.44 114 THR A O 1
ATOM 857 N N . GLY A 1 115 ? 2.547 0.725 7.314 1.00 91.94 115 GLY A N 1
ATOM 858 C CA . GLY A 1 115 ? 3.188 1.665 8.249 1.00 91.94 115 GLY A CA 1
ATOM 859 C C . GLY A 1 115 ? 2.544 1.738 9.636 1.00 91.94 115 GLY A C 1
ATOM 860 O O . GLY A 1 115 ? 2.752 2.710 10.349 1.00 91.94 115 GLY A O 1
ATOM 861 N N . GLY A 1 116 ? 1.763 0.724 10.029 1.00 93.25 116 GLY A N 1
ATOM 862 C CA . GLY A 1 116 ? 1.186 0.616 11.377 1.00 93.25 116 GLY A CA 1
ATOM 863 C C . GLY A 1 116 ? -0.238 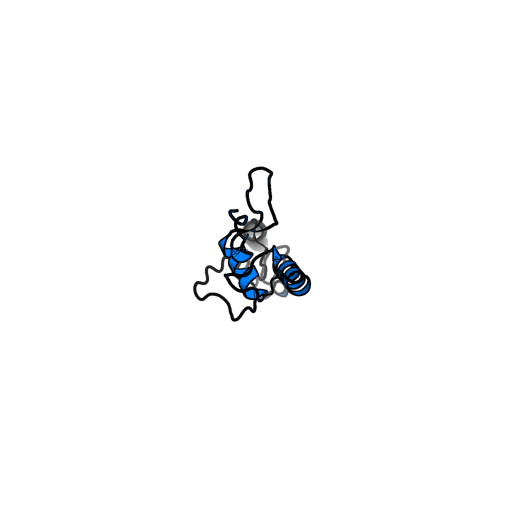1.160 11.531 1.00 93.25 116 GLY A C 1
ATOM 864 O O . GLY A 1 116 ? -0.809 1.048 12.611 1.00 93.25 116 GLY A O 1
ATOM 865 N N . PHE A 1 117 ? -0.849 1.684 10.466 1.00 94.56 117 PHE A N 1
ATOM 866 C CA . PHE A 1 117 ? -2.208 2.239 10.506 1.00 94.56 117 PHE A CA 1
ATOM 867 C C . PHE A 1 117 ? -3.276 1.198 10.861 1.00 94.56 117 PHE A C 1
ATOM 869 O O . PHE A 1 117 ? -4.143 1.476 11.683 1.00 94.56 117 PHE A O 1
ATOM 876 N N . ASN A 1 118 ? -3.171 -0.022 10.325 1.00 94.25 118 ASN A N 1
ATOM 877 C CA . ASN A 1 118 ? -4.091 -1.114 10.670 1.00 94.25 118 ASN A CA 1
ATOM 878 C C . ASN A 1 118 ? -3.991 -1.497 12.151 1.00 94.25 118 ASN A C 1
ATOM 880 O O . ASN A 1 118 ? -5.004 -1.677 12.817 1.00 94.25 118 ASN A O 1
ATOM 884 N N . PHE A 1 119 ? -2.778 -1.509 12.711 1.00 95.31 119 PHE A N 1
ATOM 885 C CA . PHE A 1 119 ? -2.597 -1.697 14.148 1.00 95.31 119 PHE A CA 1
ATOM 886 C C . PHE A 1 119 ? -3.228 -0.559 14.947 1.00 95.31 119 PHE A C 1
ATOM 888 O O . PHE A 1 119 ? -3.966 -0.821 15.889 1.00 95.31 119 PHE A O 1
ATOM 895 N N . MET A 1 120 ? -3.005 0.697 14.552 1.00 96.81 120 MET A N 1
ATOM 896 C CA . MET A 1 120 ? -3.648 1.841 15.201 1.00 96.81 120 MET A CA 1
ATOM 897 C C . MET A 1 120 ? -5.181 1.742 15.157 1.00 96.81 120 MET A C 1
ATOM 899 O O . MET A 1 120 ? -5.821 2.023 16.172 1.00 96.81 120 MET A O 1
ATOM 903 N N . ASN A 1 121 ? -5.766 1.293 14.041 1.00 96.38 121 ASN A N 1
ATOM 904 C CA . ASN A 1 121 ? -7.198 1.009 13.946 1.00 96.38 121 ASN A CA 1
ATOM 905 C C . ASN A 1 121 ? -7.619 -0.052 14.975 1.00 96.38 121 ASN A C 1
ATOM 907 O O . ASN A 1 121 ? -8.517 0.203 15.775 1.00 96.38 121 ASN A O 1
ATOM 911 N N . CYS A 1 122 ? -6.924 -1.192 15.034 1.00 96.81 122 CYS A N 1
ATOM 912 C CA . CYS A 1 122 ? -7.204 -2.249 16.009 1.00 96.81 122 CYS A CA 1
ATOM 913 C C . CYS A 1 122 ? -7.119 -1.763 17.462 1.00 96.81 122 CYS A C 1
ATOM 915 O O . CYS A 1 122 ? -8.034 -2.013 18.243 1.00 96.81 122 CYS A O 1
ATOM 917 N N . TRP A 1 123 ? -6.065 -1.030 17.829 1.00 98.12 123 TRP A N 1
ATOM 918 C CA . TRP A 1 123 ? -5.876 -0.560 19.204 1.00 98.12 123 TRP A CA 1
ATOM 919 C C . TRP A 1 123 ? -6.907 0.489 19.612 1.00 98.12 123 TRP A C 1
ATOM 921 O O . TRP A 1 123 ? -7.499 0.391 20.686 1.00 98.12 123 TRP A O 1
ATOM 931 N N . SER A 1 124 ? -7.132 1.492 18.762 1.00 97.94 124 SER A N 1
ATOM 932 C CA . SER A 1 124 ? -8.040 2.599 19.080 1.00 97.94 124 SER A CA 1
ATOM 933 C C . SER A 1 124 ? -9.495 2.138 19.138 1.00 97.94 124 SER A C 1
ATOM 935 O O . SER A 1 124 ? -10.181 2.404 20.125 1.00 97.94 124 SER A O 1
ATOM 937 N N . THR A 1 125 ? -9.956 1.388 18.136 1.00 98.38 125 THR A N 1
ATOM 938 C CA . THR A 1 125 ? -11.330 0.870 18.116 1.00 98.38 125 THR A CA 1
ATOM 939 C C . THR A 1 125 ? -11.555 -0.183 19.194 1.00 98.38 125 THR A C 1
ATOM 941 O O . THR A 1 125 ? -12.610 -0.175 19.822 1.00 98.38 125 THR A O 1
ATOM 944 N N . GLY A 1 126 ? -10.562 -1.037 19.474 1.00 98.56 126 GLY A N 1
ATOM 945 C CA . GLY A 1 126 ? -10.632 -2.020 20.556 1.00 98.56 126 GLY A CA 1
ATOM 946 C C . GLY A 1 126 ? -10.769 -1.367 21.931 1.00 98.56 126 GLY A C 1
ATOM 947 O O . GLY A 1 126 ? -11.598 -1.791 22.735 1.00 98.56 126 GLY A O 1
ATOM 948 N N . TYR A 1 127 ? -10.027 -0.284 22.182 1.00 98.62 127 TYR A N 1
ATOM 949 C CA . TYR A 1 127 ? -10.157 0.495 23.415 1.00 98.62 127 TYR A CA 1
ATOM 950 C C . TYR A 1 127 ? -11.560 1.103 23.570 1.00 98.62 127 TYR A C 1
ATOM 952 O O . TYR A 1 127 ? -12.189 0.958 24.621 1.00 98.62 127 TYR A O 1
ATOM 960 N N . VAL A 1 128 ? -12.077 1.753 22.520 1.00 98.56 128 VAL A N 1
ATOM 961 C CA . VAL A 1 128 ? -13.411 2.378 22.543 1.00 98.56 128 VAL A CA 1
ATOM 962 C C . VAL A 1 128 ? -14.516 1.332 22.716 1.00 98.56 128 VAL A C 1
ATOM 964 O O . VAL A 1 128 ? -15.397 1.519 23.552 1.00 98.56 128 VAL A O 1
ATOM 967 N N . ALA A 1 129 ? -14.448 0.217 21.982 1.00 98.50 129 ALA A N 1
ATOM 968 C CA . ALA A 1 129 ? -15.409 -0.878 22.088 1.00 98.50 129 ALA A CA 1
ATOM 969 C C . ALA A 1 129 ? -15.419 -1.490 23.495 1.00 98.50 129 ALA A C 1
ATOM 971 O O . ALA A 1 129 ? -16.477 -1.623 24.104 1.00 98.50 129 ALA A O 1
ATOM 972 N N . GLY A 1 130 ? -14.240 -1.819 24.036 1.00 98.25 130 GLY A N 1
ATOM 973 C CA . GLY A 1 130 ? -14.121 -2.446 25.353 1.00 98.25 130 GLY A CA 1
ATOM 974 C C . GLY A 1 130 ? -14.608 -1.546 26.490 1.00 98.25 130 GLY A C 1
ATOM 975 O O . GLY A 1 130 ? -15.358 -1.996 27.354 1.00 98.25 130 GLY A O 1
ATOM 976 N N . THR A 1 131 ? -14.230 -0.264 26.472 1.00 98.38 131 THR A N 1
ATOM 977 C CA . THR A 1 131 ? -14.688 0.706 27.483 1.00 98.38 131 THR A CA 1
ATOM 978 C C . THR A 1 131 ? -16.191 0.967 27.393 1.00 98.38 131 THR A C 1
ATOM 980 O O . THR A 1 131 ? -16.865 0.964 28.421 1.00 98.38 131 THR A O 1
ATOM 983 N N . SER A 1 132 ? -16.740 1.098 26.183 1.00 98.31 132 SER A N 1
ATOM 984 C CA . SER A 1 132 ? -18.180 1.315 25.979 1.00 98.31 132 SER A CA 1
ATOM 985 C C . SER A 1 132 ? -19.017 0.107 26.399 1.00 98.31 132 SER A C 1
ATOM 987 O O . SER A 1 132 ? -20.049 0.274 27.048 1.00 98.31 132 SER A O 1
ATOM 989 N N . ALA A 1 133 ? -18.556 -1.108 26.085 1.00 97.88 133 ALA A N 1
ATOM 990 C CA . ALA A 1 133 ? -19.213 -2.340 26.507 1.00 97.88 133 ALA A CA 1
ATOM 991 C C . ALA A 1 133 ? -19.232 -2.485 28.038 1.00 97.88 133 ALA A C 1
ATOM 993 O O . ALA A 1 133 ? -20.249 -2.878 28.609 1.00 97.88 133 ALA A O 1
ATOM 994 N N . ALA A 1 134 ? -18.131 -2.134 28.712 1.00 97.56 134 ALA A N 1
ATOM 995 C CA . ALA A 1 134 ? -18.063 -2.153 30.171 1.00 97.56 134 ALA A CA 1
ATOM 996 C C . ALA A 1 134 ? -19.024 -1.134 30.808 1.00 97.56 134 ALA A C 1
ATOM 998 O O . ALA A 1 134 ? -19.771 -1.496 31.717 1.00 97.56 134 ALA A O 1
ATOM 999 N N . SER A 1 135 ? -19.050 0.110 30.313 1.00 96.44 135 SER A N 1
ATOM 1000 C CA . SER A 1 135 ? -19.983 1.141 30.791 1.00 96.44 135 SER A CA 1
ATOM 1001 C C . SER A 1 135 ? -21.443 0.716 30.633 1.00 96.44 135 SER A C 1
ATOM 1003 O O . SER A 1 135 ? -22.203 0.811 31.590 1.00 96.44 135 SER A O 1
ATOM 1005 N N . PHE A 1 136 ? -21.811 0.147 29.482 1.00 94.88 136 PHE A N 1
ATOM 1006 C CA . 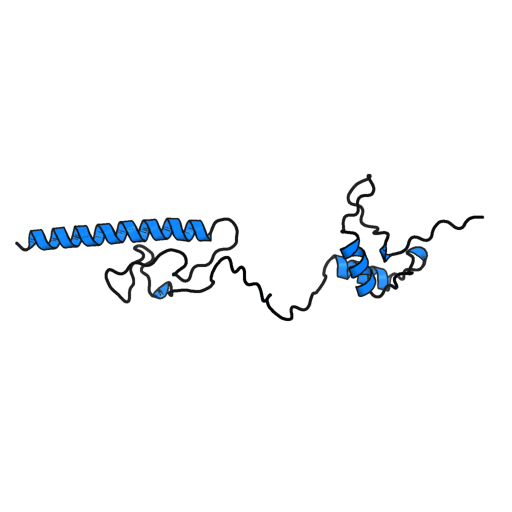PHE A 1 136 ? -23.173 -0.330 29.235 1.00 94.88 136 PHE A CA 1
ATOM 1007 C C . PHE A 1 136 ? -23.653 -1.367 30.267 1.00 94.88 136 PHE A C 1
ATOM 1009 O O . PHE A 1 136 ? -24.807 -1.336 30.695 1.00 94.88 136 PHE A O 1
ATOM 1016 N N . LEU A 1 137 ? -22.777 -2.288 30.689 1.00 93.00 137 LEU A N 1
ATOM 1017 C CA . LEU A 1 137 ? -23.116 -3.289 31.706 1.00 93.00 137 LEU A CA 1
ATOM 1018 C C . LEU A 1 137 ? -23.290 -2.672 33.101 1.00 93.00 137 LEU A C 1
ATOM 1020 O O . LEU A 1 137 ? -24.198 -3.070 33.831 1.00 93.00 137 LEU A O 1
ATOM 1024 N N . LEU A 1 138 ? -22.442 -1.706 33.462 1.00 93.50 138 LEU A N 1
ATOM 1025 C CA . LEU A 1 138 ? -22.521 -1.004 34.747 1.00 93.50 138 LEU A CA 1
ATOM 1026 C C . LEU A 1 138 ? -23.791 -0.152 34.855 1.00 93.50 138 LEU A C 1
ATOM 1028 O O . LEU A 1 138 ? -24.451 -0.165 35.898 1.00 93.50 138 LEU A O 1
ATOM 1032 N N . ASP A 1 139 ? -24.162 0.534 33.774 1.00 91.12 139 ASP A N 1
ATOM 1033 C CA . ASP A 1 139 ? -25.382 1.341 33.718 1.00 91.12 139 ASP A CA 1
ATOM 1034 C C . ASP A 1 139 ? -26.620 0.449 33.892 1.00 91.12 139 ASP A C 1
ATOM 1036 O O . ASP A 1 139 ? -27.456 0.716 34.755 1.00 91.12 139 ASP A O 1
ATOM 1040 N N . LYS A 1 140 ? -26.677 -0.696 33.194 1.00 86.25 140 LYS A N 1
ATOM 1041 C CA . LYS A 1 140 ? -27.758 -1.681 33.373 1.00 86.25 140 LYS A CA 1
ATOM 1042 C C . LYS A 1 140 ? -27.847 -2.245 34.789 1.00 86.25 140 LYS A C 1
ATOM 1044 O O . LYS A 1 140 ? -28.946 -2.438 35.302 1.00 86.25 140 LYS A O 1
ATOM 1049 N N . GLN A 1 141 ? -26.710 -2.530 35.423 1.00 84.06 141 GLN A N 1
ATOM 1050 C CA . GLN A 1 141 ? -26.698 -3.027 36.799 1.00 84.06 141 GLN A CA 1
ATOM 1051 C C . GLN A 1 141 ? -27.227 -1.968 37.780 1.00 84.06 141 GLN A C 1
ATOM 1053 O O . GLN A 1 141 ? -27.954 -2.302 38.714 1.00 84.06 141 GLN A O 1
ATOM 1058 N N . THR A 1 142 ? -26.893 -0.698 37.545 1.00 84.12 142 THR A N 1
ATOM 1059 C CA . THR A 1 142 ? -27.362 0.436 38.352 1.00 84.12 142 THR A CA 1
ATOM 1060 C C . THR A 1 142 ? -28.863 0.665 38.180 1.00 84.12 142 THR A C 1
ATOM 1062 O O . THR A 1 142 ? -29.569 0.840 39.170 1.00 84.12 142 THR A O 1
ATOM 1065 N N . GLU A 1 143 ? -29.366 0.602 36.944 1.00 82.38 143 GLU A N 1
ATOM 1066 C CA . GLU A 1 143 ? -30.801 0.688 36.654 1.00 82.38 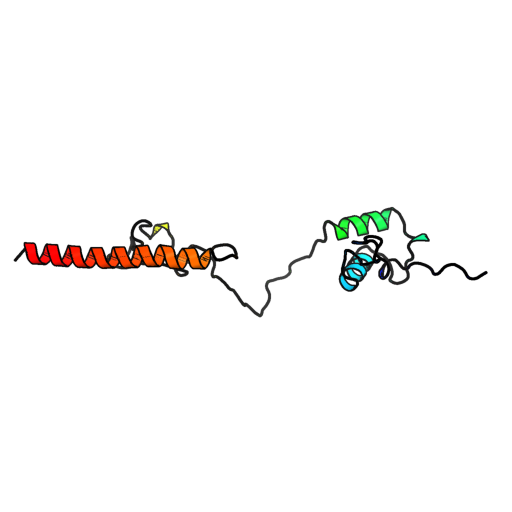143 GLU A CA 1
ATOM 1067 C C . GLU A 1 143 ? -31.577 -0.426 37.364 1.00 82.38 143 GLU A C 1
ATOM 1069 O O . GLU A 1 143 ? -32.590 -0.158 38.007 1.00 82.38 143 GLU A O 1
ATOM 1074 N N . GLN A 1 144 ? -31.069 -1.659 37.332 1.00 77.31 144 GLN A N 1
ATOM 1075 C CA . GLN A 1 144 ? -31.725 -2.794 37.975 1.00 77.31 144 GLN A CA 1
ATOM 1076 C C . GLN A 1 144 ? -31.791 -2.653 39.505 1.00 77.31 144 GLN A C 1
ATOM 1078 O O . GLN A 1 144 ? -32.836 -2.912 40.089 1.00 77.31 144 GLN A O 1
ATOM 1083 N N . LEU A 1 145 ? -30.723 -2.164 40.143 1.00 75.12 145 LEU A N 1
ATOM 1084 C CA . LEU A 1 145 ? -30.684 -1.896 41.589 1.00 75.12 145 LEU A CA 1
ATOM 1085 C C . LEU A 1 145 ? -31.564 -0.714 42.030 1.00 75.12 145 LEU A C 1
ATOM 1087 O O . LEU A 1 145 ? -31.817 -0.566 43.218 1.00 75.12 145 LEU A O 1
ATOM 1091 N N . SER A 1 146 ? -31.980 0.154 41.103 1.00 70.25 146 SER A N 1
ATOM 1092 C CA . SER A 1 146 ? -32.830 1.320 41.393 1.00 70.25 146 SER A CA 1
ATOM 1093 C C . SER A 1 146 ? -34.334 1.041 41.296 1.00 70.25 146 SER A C 1
ATOM 1095 O O . SER A 1 146 ? -35.139 1.895 41.669 1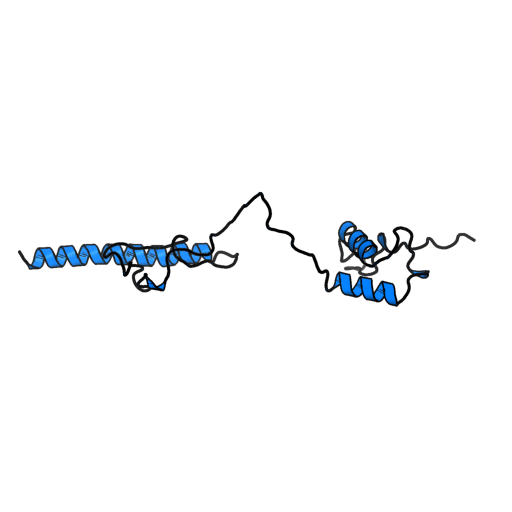.00 70.25 146 SER A O 1
ATOM 1097 N N . ILE A 1 147 ? -34.705 -0.124 40.757 1.00 69.38 147 ILE A N 1
ATOM 1098 C CA . ILE A 1 147 ? -36.097 -0.560 40.569 1.00 69.38 147 ILE A CA 1
ATOM 1099 C C . ILE A 1 147 ? -36.550 -1.494 41.713 1.00 69.38 147 ILE A C 1
ATOM 1101 O O . ILE A 1 147 ? -37.756 -1.636 41.924 1.00 69.38 147 ILE A O 1
ATOM 1105 N N . ASP A 1 148 ? -35.604 -2.063 42.467 1.00 50.12 148 ASP A N 1
ATOM 1106 C CA . ASP A 1 148 ? -35.823 -2.862 43.686 1.00 50.12 148 ASP A CA 1
ATOM 1107 C C . ASP A 1 148 ? -35.793 -1.994 44.962 1.00 50.12 148 ASP A C 1
ATOM 1109 O O . ASP A 1 148 ? -36.580 -2.287 45.896 1.00 50.12 148 ASP A O 1
#

Sequence (148 aa):
TMSSPKRVVSTVSPLTLSSDGSTAIPKRLWAALVIHSGFEKTSVWGEASKKKVRILSQMIANFVVDMTGKGTFKEEFVTAGGISLKEIVMKTMESKVCSSLYLCGEVIDVDGITGGFNFMNCWSTGYVAGTSAASFLLDKQTEQLSID

Secondary structure (DSSP, 8-state):
--PPPP-BTTT--S-BSSTT--BSS-HHHHHHHHHHTT--TT-BGGG--HHHHHHHHHHHH----------SS----S-S--B-GGGEETTTTEESSSTT-B--GGGBS----TTTHHHHHHHHHHHHHHHHHHHHHHHHHHHHHHH-

pLDDT: mean 88.73, std 11.55, range [44.06, 98.62]

Foldseek 3Di:
DDDDPFAFQLQDDPAAPDPVRHHPDPSVVSNVLLVVLPDDRRDGPVPDDPSSVVSSVCCVVPPDDDDPDDDPPDPPVADAAAAEPVQAPQQQQAGVVDGLDHDFARRYRDDDDPDCVSVVRRVVSVVSNVVSSVVVVVVVVVVVVVVD